Protein AF-A0A7S0JLM2-F1 (afdb_monomer_lite)

InterPro domains:
  IPR036259 MFS transporter superfamily [SSF103473] (14-109)
  IPR044772 Nitrate transporter [PTHR23515] (5-110)

Structure (mmCIF, N/CA/C/O backbone):
data_AF-A0A7S0JLM2-F1
#
_entry.id   AF-A0A7S0JLM2-F1
#
loop_
_atom_site.group_PDB
_atom_site.id
_atom_site.type_symbol
_atom_site.label_atom_id
_atom_site.label_alt_id
_atom_site.label_comp_id
_atom_site.label_asym_id
_a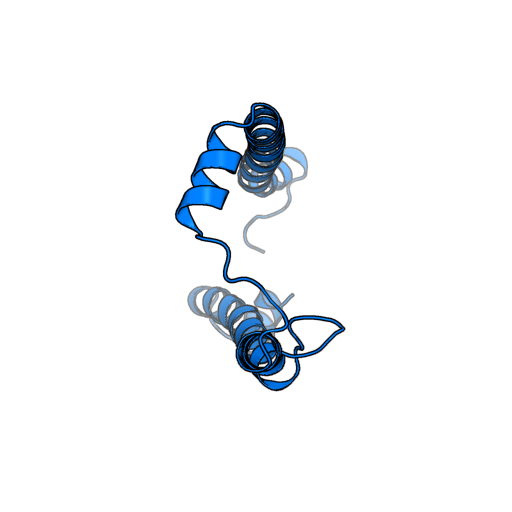tom_site.label_entity_id
_atom_site.label_seq_id
_atom_site.pdbx_PDB_ins_code
_atom_site.Cartn_x
_atom_site.Cartn_y
_atom_site.Cartn_z
_atom_site.occupancy
_atom_site.B_iso_or_equiv
_atom_site.auth_seq_id
_atom_site.auth_comp_id
_atom_site.auth_asym_id
_atom_site.auth_atom_id
_atom_site.pdbx_PDB_model_num
ATOM 1 N N . MET A 1 1 ? 7.051 -10.809 -18.757 1.00 65.50 1 MET A N 1
ATOM 2 C CA . MET A 1 1 ? 6.193 -11.964 -19.127 1.00 65.50 1 MET A CA 1
ATOM 3 C C . MET A 1 1 ? 4.922 -11.532 -19.855 1.00 65.50 1 MET A C 1
ATOM 5 O O . MET A 1 1 ? 4.767 -11.923 -20.998 1.00 65.50 1 MET A O 1
ATOM 9 N N . PHE A 1 2 ? 4.037 -10.716 -19.265 1.00 76.56 2 PHE A N 1
ATOM 10 C CA . PHE A 1 2 ? 2.817 -10.270 -19.967 1.00 76.56 2 PHE A CA 1
ATOM 11 C C . PHE A 1 2 ? 3.088 -9.340 -21.159 1.00 76.56 2 PHE A C 1
ATOM 13 O O . PHE A 1 2 ? 2.397 -9.442 -22.163 1.00 76.56 2 PHE A O 1
ATOM 20 N N . PHE A 1 3 ? 4.119 -8.494 -21.076 1.00 75.75 3 PHE A N 1
ATOM 21 C CA . PHE A 1 3 ? 4.527 -7.619 -22.181 1.00 75.75 3 PHE A CA 1
ATOM 22 C C . PHE A 1 3 ? 4.953 -8.425 -23.414 1.00 75.75 3 PHE A C 1
ATOM 24 O O . PHE A 1 3 ? 4.322 -8.295 -24.456 1.00 75.75 3 PHE A O 1
ATOM 31 N N . LEU A 1 4 ? 5.884 -9.369 -23.227 1.00 77.06 4 LEU A N 1
ATOM 32 C CA . LEU A 1 4 ? 6.342 -10.306 -24.262 1.00 77.06 4 LEU A CA 1
ATOM 33 C C . LEU A 1 4 ? 5.205 -11.132 -24.877 1.00 77.06 4 LEU A C 1
ATOM 35 O O . LEU A 1 4 ? 5.181 -11.386 -26.071 1.00 77.06 4 LEU A O 1
ATOM 39 N N . PHE A 1 5 ? 4.213 -11.532 -24.078 1.00 81.62 5 PHE A N 1
ATOM 40 C CA . PHE A 1 5 ? 3.045 -12.224 -24.621 1.00 81.62 5 PHE A CA 1
ATOM 41 C C . PHE A 1 5 ? 2.272 -11.346 -25.622 1.00 81.62 5 PHE A C 1
ATOM 43 O O . PHE A 1 5 ? 1.846 -11.828 -26.671 1.00 81.62 5 PHE A O 1
ATOM 50 N N . PHE A 1 6 ? 2.100 -10.054 -25.337 1.00 81.44 6 PHE A N 1
ATOM 51 C CA . PHE A 1 6 ? 1.374 -9.162 -26.240 1.00 81.44 6 PHE A CA 1
ATOM 52 C C . PHE A 1 6 ? 2.192 -8.725 -27.459 1.00 81.44 6 PHE A C 1
ATOM 54 O O . PHE A 1 6 ? 1.607 -8.585 -28.532 1.00 81.44 6 PHE A O 1
ATOM 61 N N . THR A 1 7 ? 3.506 -8.541 -27.328 1.00 80.94 7 THR A N 1
ATOM 62 C CA . THR A 1 7 ? 4.379 -8.201 -28.463 1.00 80.94 7 THR A CA 1
ATOM 63 C C . THR A 1 7 ? 4.625 -9.411 -29.363 1.00 80.94 7 THR A C 1
ATOM 65 O O . THR A 1 7 ? 4.404 -9.329 -30.567 1.00 80.94 7 THR A O 1
ATOM 68 N N . ASP A 1 8 ? 4.973 -10.566 -28.790 1.00 80.88 8 ASP A N 1
ATOM 69 C CA . ASP A 1 8 ? 5.501 -11.701 -29.560 1.00 80.88 8 ASP A CA 1
ATOM 70 C C . ASP A 1 8 ? 4.399 -12.657 -30.033 1.00 80.88 8 ASP A C 1
ATOM 72 O O . ASP A 1 8 ? 4.505 -13.254 -31.104 1.00 80.88 8 ASP A O 1
ATOM 76 N N . VAL A 1 9 ? 3.326 -12.816 -29.247 1.00 79.56 9 VAL A N 1
ATOM 77 C CA . VAL A 1 9 ? 2.226 -13.748 -29.564 1.00 79.56 9 VAL A CA 1
ATOM 78 C C . VAL A 1 9 ? 1.025 -13.012 -30.148 1.00 79.56 9 VAL A C 1
ATOM 80 O O . VAL A 1 9 ? 0.446 -13.465 -31.135 1.00 79.56 9 VAL A O 1
ATOM 83 N N . ALA A 1 10 ? 0.643 -11.873 -29.563 1.00 78.50 10 ALA A N 1
ATOM 84 C CA . ALA A 1 10 ? -0.504 -11.090 -30.031 1.00 78.50 10 ALA A CA 1
ATOM 85 C C . ALA A 1 10 ? -0.149 -10.034 -31.098 1.00 78.50 10 ALA A C 1
ATOM 87 O O . ALA A 1 10 ? -1.059 -9.381 -31.611 1.00 78.50 10 ALA A O 1
ATOM 88 N N . ASN A 1 11 ? 1.140 -9.878 -31.439 1.00 82.00 11 ASN A N 1
ATOM 89 C CA . ASN A 1 11 ? 1.660 -8.932 -32.435 1.00 82.00 11 ASN A CA 1
ATOM 90 C C . ASN A 1 11 ? 1.150 -7.489 -32.232 1.00 82.00 11 ASN A C 1
ATOM 92 O O . ASN A 1 11 ? 0.826 -6.771 -33.182 1.00 82.00 11 ASN A O 1
ATOM 96 N N . ALA A 1 12 ? 1.003 -7.082 -30.969 1.00 79.94 12 ALA A N 1
ATOM 97 C CA . ALA A 1 12 ? 0.638 -5.724 -30.600 1.00 79.94 12 ALA A CA 1
ATOM 98 C C . ALA A 1 12 ? 1.882 -4.829 -30.641 1.00 79.94 12 ALA A C 1
ATOM 100 O O . ALA A 1 12 ? 2.956 -5.239 -30.211 1.00 79.94 12 ALA A O 1
ATOM 101 N N . SER A 1 13 ? 1.736 -3.584 -31.102 1.00 85.19 13 SER A N 1
ATOM 102 C CA . SER A 1 13 ? 2.831 -2.612 -31.023 1.00 85.19 13 SER A CA 1
ATOM 103 C C . SER A 1 13 ? 3.221 -2.348 -29.568 1.00 85.19 13 SER A C 1
ATOM 105 O O . SER A 1 13 ? 2.349 -2.354 -28.696 1.00 85.19 13 SER A O 1
ATOM 107 N N . ASP A 1 14 ? 4.490 -2.029 -29.302 1.00 81.25 14 ASP A N 1
ATOM 108 C CA . ASP A 1 14 ? 4.995 -1.725 -27.950 1.00 81.25 14 ASP A CA 1
ATOM 109 C C . ASP A 1 14 ? 4.132 -0.677 -27.242 1.00 81.25 14 ASP A C 1
ATOM 111 O O . ASP A 1 14 ? 3.809 -0.792 -26.058 1.00 81.25 14 ASP A O 1
ATOM 115 N N . PHE A 1 15 ? 3.662 0.314 -28.008 1.00 82.12 15 PHE A N 1
ATOM 116 C CA . PHE A 1 15 ? 2.745 1.346 -27.538 1.00 82.12 15 PHE A CA 1
ATOM 117 C C . PHE A 1 15 ? 1.414 0.780 -27.015 1.00 82.12 15 PHE A C 1
ATOM 119 O O . PHE A 1 15 ? 0.862 1.297 -26.042 1.00 82.12 15 PHE A O 1
ATOM 126 N N . ALA A 1 16 ? 0.869 -0.261 -27.637 1.00 82.88 16 ALA A N 1
ATOM 127 C CA . ALA A 1 16 ? -0.338 -0.927 -27.163 1.00 82.88 16 ALA A CA 1
ATOM 128 C C . ALA A 1 16 ? -0.031 -1.953 -26.057 1.00 82.88 16 ALA A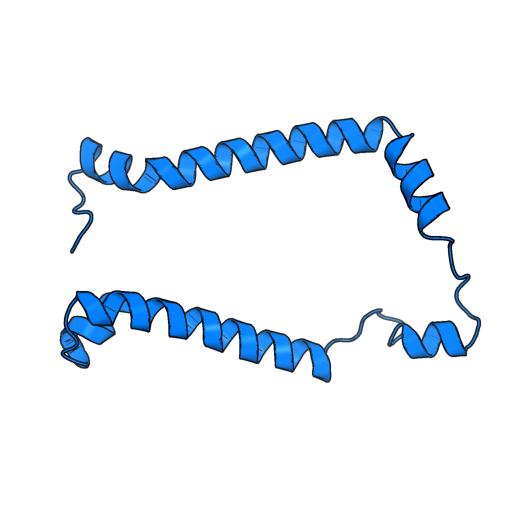 C 1
ATOM 130 O O . ALA A 1 16 ? -0.778 -2.036 -25.080 1.00 82.88 16 ALA A O 1
ATOM 131 N N . ALA A 1 17 ? 1.067 -2.703 -26.176 1.00 84.75 17 ALA A N 1
ATOM 132 C CA . ALA A 1 17 ? 1.400 -3.837 -25.316 1.00 84.75 17 ALA A CA 1
ATOM 133 C C . ALA A 1 17 ? 1.504 -3.463 -23.829 1.00 84.75 17 ALA A C 1
ATOM 135 O O . ALA A 1 17 ? 0.919 -4.145 -22.983 1.00 84.75 17 ALA A O 1
ATOM 136 N N . TRP A 1 18 ? 2.152 -2.343 -23.485 1.00 83.50 18 TRP A N 1
ATOM 137 C CA . TRP A 1 18 ? 2.272 -1.932 -22.078 1.00 83.50 18 TRP A CA 1
ATOM 138 C C . TRP A 1 18 ? 0.918 -1.578 -21.449 1.00 83.50 18 TRP A C 1
ATOM 140 O O . TRP A 1 18 ? 0.690 -1.849 -20.272 1.00 83.50 18 TRP A O 1
ATOM 150 N N . ARG A 1 19 ? -0.022 -1.028 -22.230 1.00 87.69 19 ARG A N 1
ATOM 151 C CA . ARG A 1 19 ? -1.378 -0.700 -21.755 1.00 87.69 19 ARG A CA 1
ATOM 152 C C . ARG A 1 19 ? -2.176 -1.968 -21.485 1.00 87.69 19 ARG A C 1
ATOM 154 O O . ARG A 1 19 ? -2.804 -2.080 -20.435 1.00 87.69 19 ARG A O 1
ATOM 161 N N . TRP A 1 20 ? -2.095 -2.942 -22.392 1.00 84.81 20 TRP A N 1
ATOM 162 C CA . TRP A 1 20 ? -2.705 -4.264 -22.218 1.00 84.81 20 TRP A CA 1
ATOM 163 C C . TRP A 1 20 ? -2.164 -5.002 -20.990 1.00 84.81 20 TRP A C 1
ATOM 165 O O . TRP A 1 20 ? -2.935 -5.649 -20.280 1.00 84.81 20 TRP A O 1
ATOM 175 N N . CYS A 1 21 ? -0.884 -4.812 -20.657 1.00 87.25 21 CYS A N 1
ATOM 176 C CA . CYS A 1 21 ? -0.295 -5.366 -19.437 1.00 87.25 21 CYS A CA 1
ATOM 177 C C . CYS A 1 21 ? -0.949 -4.853 -18.152 1.00 87.25 21 CYS A C 1
ATOM 179 O O . CYS A 1 21 ? -1.017 -5.613 -17.193 1.00 87.25 21 CYS A O 1
ATOM 181 N N . PHE A 1 22 ? -1.450 -3.612 -18.115 1.00 86.94 22 PHE A N 1
ATOM 182 C CA . PHE A 1 22 ? -2.135 -3.068 -16.935 1.00 86.94 22 PHE A CA 1
ATOM 183 C C . PHE A 1 22 ? -3.574 -3.582 -16.782 1.00 86.94 22 PHE A C 1
ATOM 185 O O . PHE A 1 22 ? -4.079 -3.676 -15.660 1.00 86.94 22 PHE A O 1
ATOM 192 N N . PHE A 1 23 ? -4.232 -3.980 -17.876 1.00 89.06 23 PHE A N 1
ATOM 193 C CA . PHE A 1 23 ? -5.598 -4.511 -17.818 1.00 89.06 23 PHE A CA 1
ATOM 194 C C . PHE A 1 23 ? -5.675 -5.890 -17.155 1.00 89.06 23 PHE A C 1
ATOM 196 O O . PHE A 1 23 ? -6.652 -6.169 -16.462 1.00 89.06 23 PHE A O 1
ATOM 203 N N . ILE A 1 24 ? -4.655 -6.738 -17.305 1.00 87.88 24 ILE A N 1
ATOM 204 C CA . ILE A 1 24 ? -4.622 -8.073 -16.682 1.00 87.88 24 ILE A CA 1
ATOM 205 C C . ILE A 1 24 ? -4.691 -7.993 -15.141 1.00 87.88 24 ILE A C 1
ATOM 207 O O . ILE A 1 24 ? -5.646 -8.520 -14.568 1.00 87.88 24 ILE A O 1
ATOM 211 N N . PRO A 1 25 ? -3.756 -7.325 -14.433 1.00 91.75 25 PRO A N 1
ATOM 212 C CA . PRO A 1 25 ? -3.826 -7.217 -12.980 1.00 91.75 25 PRO A CA 1
ATOM 213 C C . PRO A 1 25 ? -5.028 -6.383 -12.525 1.00 91.75 25 PRO A C 1
ATOM 215 O O . PRO A 1 25 ? -5.604 -6.690 -11.483 1.00 91.75 25 PRO A O 1
ATOM 218 N N . GLY A 1 26 ? -5.444 -5.373 -13.300 1.00 91.88 26 GLY A N 1
ATOM 219 C CA . GLY A 1 26 ? -6.621 -4.560 -12.983 1.00 91.88 26 GLY A CA 1
ATOM 220 C C . GLY A 1 26 ? -7.918 -5.372 -12.988 1.00 91.88 26 GLY A C 1
ATOM 221 O O . GLY A 1 26 ? -8.684 -5.329 -12.027 1.00 91.88 26 GLY A O 1
ATOM 222 N N . THR A 1 27 ? -8.146 -6.169 -14.032 1.00 92.81 27 THR A N 1
ATOM 223 C CA . THR A 1 27 ? -9.321 -7.053 -14.118 1.00 92.81 27 THR A CA 1
ATOM 224 C C . THR A 1 27 ? -9.274 -8.159 -13.069 1.00 92.81 27 THR A C 1
ATOM 226 O O . THR A 1 27 ? -10.289 -8.412 -12.423 1.00 92.81 27 THR A O 1
ATOM 229 N N . ALA A 1 28 ? -8.103 -8.752 -12.814 1.00 93.81 28 ALA A N 1
ATOM 230 C CA . ALA A 1 28 ? -7.927 -9.718 -11.731 1.00 93.81 28 ALA A CA 1
ATOM 231 C C . ALA A 1 28 ? -8.285 -9.117 -10.359 1.00 93.81 28 ALA A C 1
ATOM 233 O O . ALA A 1 28 ? -9.011 -9.747 -9.589 1.00 93.81 28 ALA A O 1
ATOM 234 N N . HIS A 1 29 ? -7.859 -7.880 -10.075 1.00 95.06 29 HIS A N 1
ATOM 235 C CA . HIS A 1 29 ? -8.223 -7.169 -8.845 1.00 95.06 29 HIS A CA 1
ATOM 236 C C . HIS A 1 29 ? -9.731 -6.955 -8.717 1.00 95.06 29 HIS A C 1
ATOM 238 O O . HIS A 1 29 ? -10.285 -7.160 -7.640 1.00 95.06 29 HIS A O 1
ATOM 244 N N . ILE A 1 30 ? -10.405 -6.573 -9.806 1.00 95.62 30 ILE A N 1
ATOM 245 C CA . ILE A 1 30 ? -11.862 -6.390 -9.811 1.00 95.62 30 ILE A CA 1
ATOM 246 C C . ILE A 1 30 ? -12.564 -7.719 -9.529 1.00 95.62 30 ILE A C 1
ATOM 248 O O . ILE A 1 30 ? -13.458 -7.762 -8.689 1.00 95.62 30 ILE A O 1
ATOM 252 N N . LEU A 1 31 ? -12.149 -8.809 -10.178 1.00 95.25 31 LEU A N 1
ATOM 253 C CA . LEU A 1 31 ? -12.745 -10.131 -9.968 1.00 95.25 31 LEU A CA 1
ATOM 254 C C . LEU A 1 31 ? -12.588 -10.603 -8.521 1.00 95.25 31 LEU A C 1
ATOM 256 O O . LEU A 1 31 ? -13.560 -11.053 -7.915 1.00 95.25 31 LEU A O 1
ATOM 260 N N . VAL A 1 32 ? -11.391 -10.452 -7.947 1.00 95.12 32 VAL A N 1
ATOM 261 C CA . VAL A 1 32 ? -11.147 -10.772 -6.535 1.00 95.12 32 VAL A CA 1
ATOM 262 C C . VAL A 1 32 ? -11.975 -9.866 -5.626 1.00 95.12 32 VAL A C 1
ATOM 264 O O . VAL A 1 32 ? -12.615 -10.366 -4.706 1.00 95.12 32 VAL A O 1
ATOM 267 N N . GLY A 1 33 ? -12.030 -8.560 -5.899 1.00 93.19 33 GLY A N 1
ATOM 268 C CA . GLY A 1 33 ? -12.833 -7.607 -5.131 1.00 93.19 33 GLY A CA 1
ATOM 269 C C . GLY A 1 33 ? -14.321 -7.961 -5.131 1.00 93.19 33 GLY A C 1
ATOM 270 O O . GLY A 1 33 ? -14.950 -7.990 -4.076 1.00 93.19 33 GLY A O 1
ATOM 271 N N . VAL A 1 34 ? -14.872 -8.321 -6.291 1.00 94.19 34 VAL A N 1
ATOM 272 C CA . VAL A 1 34 ? -16.250 -8.816 -6.417 1.00 94.19 34 VAL A CA 1
ATOM 273 C C . VAL A 1 34 ? -16.433 -10.126 -5.645 1.00 94.19 34 VAL A C 1
ATOM 275 O O . VAL A 1 34 ? -17.423 -10.282 -4.934 1.00 94.19 34 VAL A O 1
ATOM 278 N N . GLY A 1 35 ? -15.468 -11.045 -5.716 1.00 92.62 35 GLY A N 1
ATOM 279 C CA . GLY A 1 35 ? -15.484 -12.281 -4.932 1.00 92.62 35 GLY A CA 1
ATOM 280 C C . GLY A 1 35 ? -15.525 -12.021 -3.425 1.00 92.62 35 GLY A C 1
ATOM 281 O O . GLY A 1 35 ? -16.346 -12.604 -2.721 1.00 92.62 35 GLY A O 1
ATOM 282 N N . VAL A 1 36 ? -14.705 -11.095 -2.929 1.00 89.94 36 VAL A N 1
ATOM 283 C CA . VAL A 1 36 ? -14.698 -10.691 -1.516 1.00 89.94 36 VAL A CA 1
ATOM 284 C C . VAL A 1 36 ? -16.060 -10.131 -1.103 1.00 89.94 36 VAL A C 1
ATOM 286 O O . VAL A 1 36 ? -16.565 -10.513 -0.056 1.00 89.94 36 VAL A O 1
ATOM 289 N N . LEU A 1 37 ? -16.713 -9.310 -1.930 1.00 86.38 37 LEU A N 1
ATOM 290 C CA . LEU A 1 37 ? -18.033 -8.756 -1.594 1.00 86.38 37 LEU A CA 1
ATOM 291 C C . LEU A 1 37 ? -19.121 -9.823 -1.402 1.00 86.38 37 LEU A C 1
ATOM 293 O O . LEU A 1 37 ? -20.026 -9.625 -0.593 1.00 86.38 37 LEU A O 1
ATOM 297 N N . PHE A 1 38 ? -19.053 -10.938 -2.134 1.00 85.00 38 PHE A N 1
ATOM 298 C CA . PHE A 1 38 ? -20.057 -12.001 -2.039 1.00 85.00 38 PHE A CA 1
ATOM 299 C C . PHE A 1 38 ? -19.693 -13.108 -1.047 1.00 85.00 38 PHE A C 1
ATOM 301 O O . PHE A 1 38 ? -20.592 -13.684 -0.432 1.00 85.00 38 PHE A O 1
ATOM 308 N N . PHE A 1 39 ? -18.404 -13.420 -0.892 1.00 83.94 39 PHE A N 1
ATOM 309 C CA . PHE A 1 39 ? -17.947 -14.585 -0.129 1.00 83.94 39 PHE A CA 1
ATOM 310 C C . PHE A 1 39 ? -17.256 -14.244 1.193 1.00 83.94 39 PHE A C 1
ATOM 312 O O . PHE A 1 39 ? -17.165 -15.119 2.056 1.00 83.94 39 PHE A O 1
ATOM 319 N N . ALA A 1 40 ? -16.763 -13.016 1.383 1.00 82.38 40 ALA A N 1
ATOM 320 C CA . ALA A 1 40 ? -16.058 -1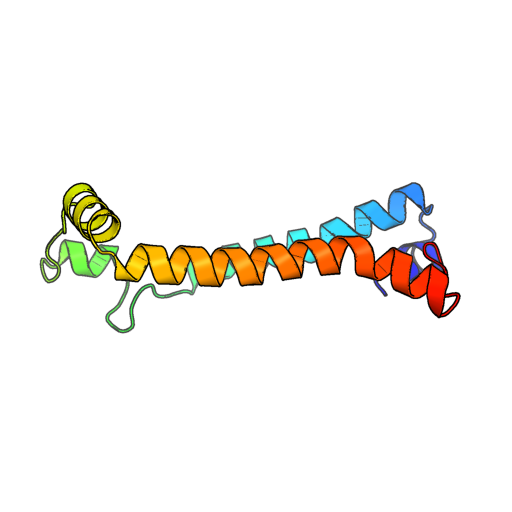2.671 2.611 1.00 82.38 40 ALA A CA 1
ATOM 321 C C . ALA A 1 40 ? -17.023 -12.466 3.784 1.00 82.38 40 ALA A C 1
ATOM 323 O O . ALA A 1 40 ? -18.121 -11.923 3.651 1.00 82.38 40 ALA A O 1
ATOM 324 N N . GLN A 1 41 ? -16.584 -12.909 4.958 1.00 74.81 41 GLN A N 1
ATOM 325 C CA . GLN A 1 41 ? -17.244 -12.659 6.233 1.00 74.81 41 GLN A CA 1
ATOM 326 C C . GLN A 1 41 ? -16.418 -11.637 7.013 1.00 74.81 41 GLN A C 1
ATOM 328 O O . GLN A 1 41 ? -15.205 -11.794 7.130 1.00 74.81 41 GLN A O 1
ATOM 333 N N . ASP A 1 42 ? -17.067 -10.601 7.549 1.00 75.00 42 ASP A N 1
ATOM 334 C CA . ASP A 1 42 ? -16.348 -9.505 8.211 1.00 75.00 42 ASP A CA 1
ATOM 335 C C . ASP A 1 42 ? -15.735 -9.909 9.565 1.00 75.00 42 ASP A C 1
ATOM 337 O O . ASP A 1 42 ? -14.700 -9.376 9.963 1.00 75.00 42 ASP A O 1
ATOM 341 N N . LEU A 1 43 ? -16.397 -10.814 10.298 1.00 72.25 43 LEU A N 1
ATOM 342 C CA . LEU A 1 43 ? -15.945 -11.359 11.579 1.00 72.25 43 LEU A CA 1
ATOM 343 C C . LEU A 1 43 ? -16.152 -12.878 11.628 1.00 72.25 43 LEU A C 1
ATOM 345 O O . LEU A 1 43 ? -17.084 -13.382 10.995 1.00 72.25 43 LEU A O 1
ATOM 349 N N . PRO A 1 44 ? -15.369 -13.594 12.462 1.00 66.31 44 PRO A N 1
ATOM 350 C CA . PRO A 1 44 ? -15.621 -15.004 12.772 1.00 66.31 44 PRO A CA 1
ATOM 351 C C . PRO A 1 44 ? -17.028 -15.251 13.350 1.00 66.31 44 PRO A C 1
ATOM 353 O O . PRO A 1 44 ? -17.597 -16.313 13.124 1.00 66.31 44 PRO A O 1
ATOM 356 N N . ASP A 1 45 ? -17.622 -14.252 14.014 1.00 64.94 45 ASP A N 1
ATOM 357 C CA . ASP A 1 45 ? -18.981 -14.314 14.579 1.00 64.94 45 ASP A CA 1
ATOM 358 C C . ASP A 1 45 ? -20.096 -13.935 13.572 1.00 64.94 45 ASP A C 1
ATOM 360 O O . ASP A 1 45 ? -21.284 -13.920 13.907 1.00 64.94 45 ASP A O 1
ATOM 364 N N . GLY A 1 46 ? -19.738 -13.629 12.319 1.00 68.00 46 GLY A N 1
ATOM 365 C CA . GLY A 1 46 ? -20.656 -13.289 11.228 1.00 68.00 46 GLY A CA 1
ATOM 366 C C . GLY A 1 46 ? -20.570 -11.835 10.741 1.00 68.00 46 GLY A C 1
ATOM 367 O O . GLY A 1 46 ? -19.759 -11.034 11.188 1.00 68.00 46 GLY A O 1
ATOM 368 N N . THR A 1 47 ? -21.417 -11.479 9.770 1.00 73.25 47 THR A N 1
ATOM 369 C CA . THR A 1 47 ? -21.432 -10.150 9.124 1.00 73.25 47 THR A CA 1
ATOM 370 C C . THR A 1 47 ? -21.734 -9.024 10.122 1.00 73.25 47 THR A C 1
ATOM 372 O O . THR A 1 47 ? -22.712 -9.118 10.874 1.00 73.25 47 THR A O 1
ATOM 375 N N . TYR A 1 48 ? -20.990 -7.912 10.051 1.00 68.69 48 TYR A N 1
ATOM 376 C CA . TYR A 1 48 ? -21.141 -6.740 10.935 1.00 68.69 48 TYR A CA 1
ATOM 377 C C . TYR A 1 48 ? -22.596 -6.268 11.047 1.00 68.69 48 TYR A C 1
ATOM 379 O O . TYR A 1 48 ? -23.106 -6.013 12.138 1.00 68.69 48 TYR A O 1
ATOM 387 N N . LEU A 1 49 ? -23.292 -6.207 9.906 1.00 67.88 49 LEU A N 1
ATOM 388 C CA . LEU A 1 49 ? -24.680 -5.749 9.817 1.00 67.88 49 LEU A CA 1
ATOM 389 C C . LEU A 1 49 ? -25.643 -6.611 10.650 1.00 67.88 49 LEU A C 1
ATOM 391 O O . LEU A 1 49 ? -26.623 -6.104 11.194 1.00 67.88 49 LEU A O 1
ATOM 395 N N . LYS A 1 50 ? -25.373 -7.917 10.760 1.00 70.06 50 LYS A N 1
ATOM 396 C CA . LYS A 1 50 ? -26.196 -8.850 11.540 1.00 70.06 50 LYS A CA 1
ATOM 397 C C . LYS A 1 50 ? -25.930 -8.696 13.039 1.00 70.06 50 LYS A C 1
ATOM 399 O O . LYS A 1 50 ? -26.881 -8.733 13.811 1.00 70.06 50 LYS A O 1
ATOM 404 N N . LEU A 1 51 ? -24.677 -8.466 13.433 1.00 67.06 51 LEU A N 1
ATOM 405 C CA . LEU A 1 51 ? -24.269 -8.276 14.832 1.00 67.06 51 LEU A CA 1
ATOM 406 C C . LEU A 1 51 ? -24.775 -6.944 15.410 1.00 67.06 51 LEU A C 1
ATOM 408 O O . LEU A 1 51 ? -25.292 -6.911 16.524 1.00 67.06 51 LEU A O 1
ATOM 412 N N . VAL A 1 52 ? -24.733 -5.862 14.623 1.00 68.06 52 VAL A N 1
ATOM 413 C CA . VAL A 1 52 ? -25.307 -4.560 15.018 1.00 68.06 52 VAL A CA 1
ATOM 414 C C . VAL A 1 52 ? -26.829 -4.652 15.174 1.00 68.06 52 VAL A C 1
ATOM 416 O O . VAL A 1 52 ? -27.379 -4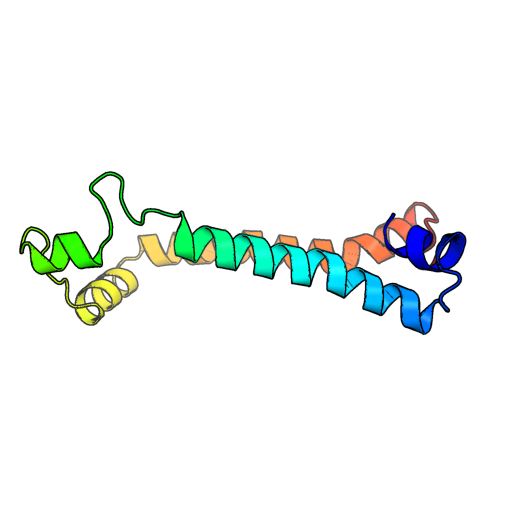.134 16.141 1.00 68.06 52 VAL A O 1
ATOM 419 N N . ARG A 1 53 ? -27.525 -5.371 14.277 1.00 65.88 53 ARG A N 1
ATOM 420 C CA . ARG A 1 53 ? -28.983 -5.591 14.381 1.00 65.88 53 ARG A CA 1
ATOM 421 C C . ARG A 1 53 ? -29.394 -6.442 15.585 1.00 65.88 53 ARG A C 1
ATOM 423 O O . ARG A 1 53 ? -30.506 -6.273 16.071 1.00 65.88 53 ARG A O 1
ATOM 430 N N . LYS A 1 54 ? -28.527 -7.343 16.054 1.00 73.00 54 LYS A N 1
ATOM 431 C CA . LYS A 1 54 ? -28.756 -8.152 17.263 1.00 73.00 54 LYS A CA 1
ATOM 432 C C . LYS A 1 54 ? -28.531 -7.378 18.567 1.00 73.00 54 LYS A C 1
ATOM 434 O O . LYS A 1 54 ? -28.885 -7.884 19.623 1.00 73.00 54 LYS A O 1
ATOM 439 N N . GLY A 1 55 ? -27.958 -6.173 18.510 1.00 65.44 55 GLY A N 1
ATOM 440 C CA . GLY A 1 55 ? -27.647 -5.375 19.700 1.00 65.44 55 GLY A CA 1
ATOM 441 C C . GLY A 1 55 ? -26.449 -5.890 20.508 1.00 65.44 55 GLY A C 1
ATOM 442 O O . GLY A 1 55 ? -26.189 -5.386 21.594 1.00 65.44 55 GLY A O 1
ATOM 443 N N . GLU A 1 56 ? -25.696 -6.862 19.983 1.00 63.12 56 GLU A N 1
ATOM 444 C CA . GLU A 1 56 ? -24.532 -7.472 20.651 1.00 63.12 56 GLU A CA 1
ATOM 445 C C . GLU A 1 56 ? -23.267 -6.597 20.566 1.00 63.12 56 GLU A C 1
ATOM 447 O O . GLU A 1 56 ? -22.249 -6.908 21.182 1.00 63.12 56 GLU A O 1
ATOM 452 N N . ARG A 1 57 ? -23.311 -5.485 19.818 1.00 61.00 57 ARG A N 1
ATOM 453 C CA . ARG A 1 57 ? -22.175 -4.573 19.645 1.00 61.00 57 ARG A CA 1
ATOM 454 C C . ARG A 1 57 ? -22.574 -3.129 19.928 1.00 61.00 57 ARG A C 1
ATOM 456 O O . ARG A 1 57 ? -23.472 -2.590 19.284 1.00 61.00 57 ARG A O 1
ATOM 463 N N . VAL A 1 58 ? -21.866 -2.500 20.863 1.00 60.75 58 VAL A N 1
ATOM 464 C CA . VAL A 1 58 ? -21.975 -1.064 21.145 1.00 60.75 58 VAL A CA 1
ATOM 465 C C . VAL A 1 58 ? -21.427 -0.295 19.942 1.00 60.75 58 VAL A C 1
ATOM 467 O O . VAL A 1 58 ? -20.340 -0.586 19.444 1.00 60.75 58 VAL A O 1
ATOM 470 N N . THR A 1 59 ? -22.194 0.669 19.437 1.00 62.25 59 THR A N 1
ATOM 471 C CA . THR A 1 59 ? -21.726 1.592 18.402 1.00 62.25 59 THR A CA 1
ATOM 472 C C . THR A 1 59 ? -20.765 2.584 19.044 1.00 62.25 59 THR A C 1
ATOM 474 O O . THR A 1 59 ? -21.196 3.580 19.629 1.00 62.25 59 THR A O 1
ATOM 477 N N . ASP A 1 60 ? -19.467 2.306 18.974 1.00 66.31 60 ASP A N 1
ATOM 478 C CA . ASP A 1 60 ? -18.465 3.271 19.412 1.00 66.31 60 ASP A CA 1
ATOM 479 C C . ASP A 1 60 ? -18.544 4.528 18.545 1.00 66.31 60 ASP A C 1
ATOM 481 O O . ASP A 1 60 ? -18.626 4.466 17.314 1.00 66.31 60 ASP A O 1
ATOM 485 N N . ASN A 1 61 ? -18.520 5.695 19.188 1.00 79.75 61 ASN A N 1
ATOM 486 C CA . ASN A 1 61 ? -18.484 6.953 18.461 1.00 79.75 61 ASN A CA 1
ATOM 487 C C . ASN A 1 61 ? -17.114 7.085 17.778 1.00 79.75 61 ASN A C 1
ATOM 489 O O . ASN A 1 61 ? -16.089 7.245 18.450 1.00 79.75 61 ASN A O 1
ATOM 493 N N . ALA A 1 62 ? -17.102 7.028 16.444 1.00 77.62 62 ALA A N 1
ATOM 494 C CA . ALA A 1 62 ? -15.890 7.093 15.628 1.00 77.62 62 ALA A CA 1
ATOM 495 C C . ALA A 1 62 ? -15.020 8.317 15.965 1.00 77.62 62 ALA A C 1
ATOM 497 O O . ALA A 1 62 ? -13.792 8.225 15.97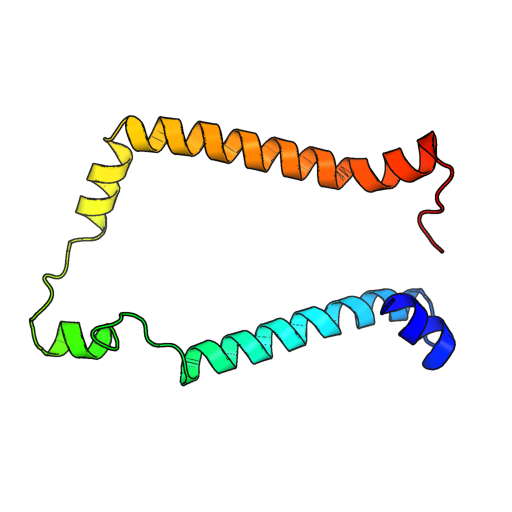4 1.00 77.62 62 ALA A O 1
ATOM 498 N N . THR A 1 63 ? -15.641 9.445 16.325 1.00 81.25 63 THR A N 1
ATOM 499 C CA . THR A 1 63 ? -14.931 10.665 16.724 1.00 81.25 63 THR A CA 1
ATOM 500 C C . THR A 1 63 ? -14.185 10.488 18.047 1.00 81.25 63 THR A C 1
ATOM 502 O O . THR A 1 63 ? -13.049 10.941 18.175 1.00 81.25 63 THR A O 1
ATOM 505 N N . THR A 1 64 ? -14.770 9.787 19.020 1.00 83.50 64 THR A N 1
ATOM 506 C CA . THR A 1 64 ? -14.123 9.523 20.315 1.00 83.50 64 THR A CA 1
ATOM 507 C C . THR A 1 64 ? -12.938 8.574 20.157 1.00 83.50 64 THR A C 1
ATOM 509 O O . THR A 1 64 ? -11.873 8.824 20.724 1.00 83.50 64 THR A O 1
ATOM 512 N N . VAL A 1 65 ? -13.084 7.525 19.341 1.00 84.69 65 VAL A N 1
ATOM 513 C CA . VAL A 1 65 ? -11.989 6.589 19.031 1.00 84.69 65 VAL A CA 1
ATOM 514 C C . VAL A 1 65 ? -10.850 7.310 18.307 1.00 84.69 65 VAL A C 1
ATOM 516 O O . VAL A 1 65 ? -9.689 7.150 18.680 1.00 84.69 65 VAL A O 1
ATOM 519 N N . PHE A 1 66 ? -11.173 8.166 17.333 1.00 85.88 66 PHE A N 1
ATOM 520 C CA . PHE A 1 66 ? -10.181 8.955 16.604 1.00 85.88 66 PHE A CA 1
ATOM 521 C C . PHE A 1 66 ? -9.407 9.911 17.522 1.00 85.88 66 PHE A C 1
ATOM 523 O O . PHE A 1 66 ? -8.176 9.917 17.516 1.00 85.88 66 PHE A O 1
ATOM 530 N N . VAL A 1 67 ? -10.107 10.673 18.369 1.00 88.94 67 VAL A N 1
ATOM 531 C CA . VAL A 1 67 ? -9.474 11.599 19.322 1.00 88.94 67 VAL A CA 1
ATOM 532 C C . VAL A 1 67 ? -8.593 10.850 20.324 1.00 88.94 67 VAL A C 1
ATOM 534 O O . VAL A 1 67 ? -7.494 11.313 20.633 1.00 88.94 67 VAL A O 1
ATOM 537 N N . ASN A 1 68 ? -9.029 9.682 20.805 1.00 85.88 68 ASN A N 1
ATOM 538 C CA . ASN A 1 68 ? -8.212 8.839 21.680 1.00 85.88 68 ASN A CA 1
ATOM 539 C C . ASN A 1 68 ? -6.968 8.292 20.966 1.00 85.88 68 ASN A C 1
ATOM 541 O O . ASN A 1 68 ? -5.900 8.235 21.575 1.00 85.88 68 ASN A O 1
ATOM 545 N N . GLY A 1 69 ? -7.079 7.945 19.682 1.00 87.81 69 GLY A N 1
ATOM 546 C CA . GLY A 1 69 ? -5.946 7.534 18.853 1.00 87.81 69 GLY A CA 1
ATOM 547 C C . GLY A 1 69 ? -4.914 8.649 18.685 1.00 87.81 69 GLY A C 1
ATOM 548 O O . GLY A 1 69 ? -3.734 8.438 18.953 1.00 87.81 69 GLY A O 1
ATOM 549 N N . VAL A 1 70 ? -5.361 9.858 18.327 1.00 90.62 70 VAL A N 1
ATOM 550 C CA . VAL A 1 70 ? -4.498 11.040 18.128 1.00 90.62 70 VAL A CA 1
ATOM 551 C C . VAL A 1 70 ? -3.797 11.478 19.414 1.00 90.62 70 VAL A C 1
ATOM 553 O O . VAL A 1 70 ? -2.638 11.890 19.376 1.00 90.62 70 VAL A O 1
ATOM 556 N N . LYS A 1 71 ? -4.463 11.361 20.567 1.00 90.75 71 LYS A N 1
ATOM 557 C CA . LYS A 1 71 ? -3.873 11.693 21.875 1.00 90.75 71 LYS A CA 1
ATOM 558 C C . LYS A 1 71 ? -2.826 10.679 22.350 1.00 90.75 71 LYS A C 1
ATOM 560 O O . LYS A 1 71 ? -2.091 10.970 23.291 1.00 90.75 71 LYS A O 1
ATOM 565 N N . ASN A 1 72 ? -2.745 9.495 21.742 1.00 93.12 72 ASN A N 1
ATOM 566 C CA . ASN A 1 72 ? -1.840 8.444 22.185 1.00 93.12 72 ASN A CA 1
ATOM 567 C C . ASN A 1 72 ? -0.459 8.568 21.522 1.00 93.12 72 ASN A C 1
ATOM 569 O O . ASN A 1 72 ? -0.312 8.386 20.315 1.00 93.12 72 ASN A O 1
ATOM 573 N N . TYR A 1 73 ? 0.586 8.797 22.322 1.00 93.31 73 TYR A N 1
ATOM 574 C CA . TYR A 1 73 ? 1.961 8.916 21.821 1.00 93.31 73 TYR A CA 1
ATOM 575 C C . TYR A 1 73 ? 2.462 7.647 21.101 1.00 93.31 73 TYR A C 1
ATOM 577 O O . TYR A 1 73 ? 3.279 7.739 20.186 1.00 93.31 73 TYR A O 1
ATOM 585 N N . ARG A 1 74 ? 1.956 6.458 21.470 1.00 93.12 74 ARG A N 1
ATOM 586 C CA . ARG A 1 74 ? 2.347 5.177 20.850 1.00 93.12 74 ARG A CA 1
ATOM 587 C C . ARG A 1 74 ? 1.932 5.100 19.384 1.00 93.12 74 ARG A C 1
ATOM 589 O O . ARG A 1 74 ? 2.657 4.522 18.580 1.00 93.12 74 ARG A O 1
ATOM 596 N N . MET A 1 75 ? 0.793 5.705 19.043 1.00 94.19 75 MET A N 1
ATOM 597 C CA . MET A 1 75 ? 0.304 5.775 17.667 1.00 94.19 75 MET A CA 1
ATOM 598 C C . MET A 1 75 ? 1.263 6.592 16.797 1.00 94.19 75 MET A C 1
ATOM 600 O O . MET A 1 75 ? 1.614 6.160 15.702 1.00 94.19 75 MET A O 1
ATOM 604 N N . TRP A 1 76 ? 1.761 7.719 17.309 1.00 94.75 76 TRP A N 1
ATOM 605 C CA . TRP A 1 76 ? 2.701 8.570 16.579 1.00 94.75 76 TRP A CA 1
ATOM 606 C C . TRP A 1 76 ? 4.061 7.913 16.368 1.00 94.75 76 TRP A C 1
ATOM 608 O O . TRP A 1 76 ? 4.600 7.997 15.269 1.00 94.75 76 TRP A O 1
ATOM 618 N N . ILE A 1 77 ? 4.585 7.205 17.374 1.00 94.94 77 ILE A N 1
ATOM 619 C CA . ILE A 1 77 ? 5.828 6.435 17.214 1.00 94.94 77 ILE A CA 1
ATOM 620 C C . ILE A 1 77 ? 5.656 5.383 16.111 1.00 94.94 77 ILE A C 1
ATOM 622 O O . ILE A 1 77 ? 6.475 5.325 15.199 1.00 94.94 77 ILE A O 1
ATOM 626 N N . LEU A 1 78 ? 4.563 4.610 16.139 1.00 94.06 78 LEU A N 1
ATOM 627 C CA . LEU A 1 78 ? 4.277 3.612 15.103 1.00 94.06 78 LEU A CA 1
ATOM 628 C C . LEU A 1 78 ? 4.124 4.253 13.717 1.00 94.06 78 LEU A C 1
ATOM 630 O O . LEU A 1 78 ? 4.664 3.740 12.742 1.00 94.06 78 LEU A O 1
ATOM 634 N N . THR A 1 79 ? 3.429 5.389 13.639 1.00 94.31 79 THR A N 1
ATOM 635 C CA . THR A 1 79 ? 3.214 6.130 12.390 1.00 94.31 79 THR A CA 1
ATOM 636 C C . THR A 1 79 ? 4.532 6.605 11.791 1.00 94.31 79 THR A C 1
ATOM 638 O O . THR A 1 79 ? 4.747 6.443 10.594 1.00 94.31 79 THR A O 1
ATOM 641 N N . LEU A 1 80 ? 5.437 7.147 12.610 1.00 95.88 80 LEU A N 1
ATOM 642 C CA . LEU A 1 80 ? 6.750 7.597 12.148 1.00 95.88 80 LEU A CA 1
ATOM 643 C C . LEU A 1 80 ? 7.622 6.427 11.690 1.00 95.88 80 LEU A C 1
ATOM 645 O O . LEU A 1 80 ? 8.224 6.506 10.623 1.00 95.88 80 LEU A O 1
ATOM 649 N N . THR A 1 81 ? 7.673 5.334 12.457 1.00 96.12 81 THR A N 1
ATOM 650 C CA . THR A 1 81 ? 8.457 4.150 12.077 1.00 96.12 81 THR A CA 1
ATOM 651 C C . THR A 1 81 ? 7.930 3.528 10.788 1.00 96.12 81 THR A C 1
ATOM 653 O O . THR A 1 81 ? 8.705 3.280 9.868 1.00 96.12 81 THR A O 1
ATOM 656 N N . TYR A 1 82 ? 6.616 3.328 10.685 1.00 95.31 82 TYR A N 1
ATOM 657 C CA . TYR A 1 82 ? 6.001 2.762 9.488 1.00 95.31 82 TYR A CA 1
ATOM 658 C C . TYR A 1 82 ? 6.148 3.694 8.280 1.00 95.31 82 TYR A C 1
ATOM 660 O O . TYR A 1 82 ? 6.499 3.246 7.191 1.00 95.31 82 TYR A O 1
ATOM 668 N N . GLY A 1 83 ? 5.955 5.001 8.482 1.00 95.50 83 GLY A N 1
ATOM 669 C CA . GLY A 1 83 ? 6.154 6.015 7.450 1.00 95.50 83 GLY A CA 1
ATOM 670 C C . GLY A 1 83 ? 7.595 6.067 6.943 1.00 95.50 83 GLY A C 1
ATOM 671 O O . GLY A 1 83 ? 7.808 6.212 5.743 1.00 95.50 83 GLY A O 1
ATOM 672 N N . TYR A 1 84 ? 8.584 5.885 7.822 1.00 96.19 84 TYR A N 1
ATOM 673 C CA . TYR A 1 84 ? 9.989 5.788 7.426 1.00 96.19 84 TYR A CA 1
ATOM 674 C C . TYR A 1 84 ? 10.261 4.538 6.583 1.00 96.19 84 TYR A C 1
ATOM 676 O O . TYR A 1 84 ? 10.828 4.657 5.498 1.00 96.19 84 TYR A O 1
ATOM 684 N N . CYS A 1 85 ? 9.824 3.359 7.042 1.00 95.19 85 CYS A N 1
ATOM 685 C CA . CYS A 1 85 ? 9.998 2.107 6.301 1.00 95.19 85 CYS A CA 1
ATOM 686 C C . CYS A 1 85 ? 9.366 2.190 4.905 1.00 95.19 85 CYS A C 1
ATOM 688 O O . CYS A 1 85 ? 10.038 1.922 3.912 1.00 95.19 85 CYS A O 1
ATOM 690 N N . PHE A 1 86 ? 8.113 2.644 4.831 1.00 94.12 86 PHE A N 1
ATOM 691 C CA . PHE A 1 86 ? 7.406 2.826 3.565 1.00 94.12 86 PHE A CA 1
ATOM 692 C C . PHE A 1 86 ? 8.072 3.883 2.668 1.00 94.12 86 PHE A C 1
ATOM 694 O O . PHE A 1 86 ? 8.168 3.707 1.456 1.00 94.12 86 PHE A O 1
ATOM 701 N N . GLY A 1 87 ? 8.576 4.975 3.252 1.00 94.56 87 GLY A N 1
ATOM 702 C CA . GLY A 1 87 ? 9.282 6.021 2.512 1.00 94.56 87 GLY A CA 1
ATOM 703 C C . GLY A 1 87 ? 10.570 5.518 1.858 1.00 94.56 87 GLY A C 1
ATOM 704 O O . GLY A 1 87 ? 10.805 5.796 0.684 1.00 94.56 87 GLY A O 1
ATOM 705 N N . VAL A 1 88 ? 11.377 4.746 2.591 1.00 94.88 88 VAL A N 1
ATOM 706 C CA . VAL A 1 88 ? 12.598 4.116 2.058 1.00 94.88 88 VAL A CA 1
ATOM 707 C C . VAL A 1 88 ? 12.261 3.088 0.978 1.00 94.88 88 VAL A C 1
ATOM 709 O O . VAL A 1 88 ? 12.929 3.027 -0.049 1.00 94.88 88 VAL A O 1
ATOM 712 N N . GLU A 1 89 ? 11.206 2.302 1.172 1.00 95.19 89 GLU A N 1
ATOM 713 C CA . GLU A 1 89 ? 10.752 1.339 0.167 1.00 95.19 89 GLU A CA 1
ATOM 714 C C . GLU A 1 89 ? 10.348 2.035 -1.141 1.00 95.19 89 GLU A C 1
ATOM 716 O O . GLU A 1 89 ? 10.749 1.609 -2.225 1.00 95.19 89 GLU A O 1
ATOM 721 N N . LEU A 1 90 ? 9.623 3.155 -1.057 1.00 93.38 90 LEU A N 1
ATOM 722 C CA . LEU A 1 90 ? 9.216 3.922 -2.232 1.00 93.38 90 LEU A CA 1
ATOM 723 C C . LEU A 1 90 ? 10.414 4.529 -2.977 1.00 93.38 90 LEU A C 1
ATOM 725 O O . LEU A 1 90 ? 10.446 4.495 -4.209 1.00 93.38 90 LEU A O 1
ATOM 729 N N . THR A 1 91 ? 11.409 5.065 -2.259 1.00 94.19 91 THR A N 1
ATOM 730 C CA . THR A 1 91 ? 12.613 5.619 -2.901 1.00 94.19 91 THR A CA 1
ATOM 731 C C . THR A 1 91 ? 13.442 4.530 -3.565 1.00 94.19 91 THR A C 1
ATOM 733 O O . THR A 1 91 ? 13.871 4.728 -4.701 1.00 94.19 91 THR A O 1
ATOM 736 N N . ILE A 1 92 ? 13.609 3.374 -2.912 1.00 94.12 92 ILE A N 1
ATOM 737 C CA . ILE A 1 92 ? 14.307 2.217 -3.483 1.00 94.12 92 ILE A CA 1
ATOM 738 C C . ILE A 1 92 ? 13.586 1.729 -4.740 1.00 94.12 92 ILE A C 1
ATOM 740 O O . ILE A 1 92 ? 14.230 1.587 -5.773 1.00 94.12 92 ILE A O 1
ATOM 744 N N . ASN A 1 93 ? 12.264 1.545 -4.701 1.00 92.12 93 ASN A N 1
ATOM 745 C CA . ASN A 1 93 ? 11.499 1.076 -5.862 1.00 92.12 93 ASN A CA 1
ATOM 746 C C . ASN A 1 93 ? 11.599 2.024 -7.068 1.00 92.12 93 ASN A C 1
ATOM 748 O O . ASN A 1 93 ? 11.604 1.564 -8.207 1.00 92.12 93 ASN A O 1
ATOM 752 N N . ASN A 1 94 ? 11.731 3.333 -6.834 1.00 90.81 94 ASN A N 1
ATOM 753 C CA . ASN A 1 94 ? 11.903 4.313 -7.907 1.00 90.81 94 ASN A CA 1
ATOM 754 C C . ASN A 1 94 ? 13.303 4.269 -8.549 1.00 90.81 94 ASN A C 1
ATOM 756 O O . ASN A 1 94 ? 13.434 4.480 -9.752 1.00 90.81 94 ASN A O 1
ATOM 760 N N . ILE A 1 95 ? 14.353 3.998 -7.765 1.00 92.12 95 ILE A N 1
ATOM 761 C CA . ILE A 1 95 ? 15.742 3.973 -8.264 1.00 92.12 95 ILE A CA 1
ATOM 762 C C . ILE A 1 95 ? 16.246 2.568 -8.611 1.00 92.12 95 ILE A C 1
ATOM 764 O O . ILE A 1 95 ? 17.307 2.439 -9.215 1.00 92.12 95 ILE A O 1
ATOM 768 N N . ALA A 1 96 ? 15.517 1.514 -8.245 1.00 89.69 96 ALA A N 1
ATOM 769 C CA . ALA A 1 96 ? 15.955 0.133 -8.430 1.00 89.69 96 ALA A CA 1
ATOM 770 C C . ALA A 1 96 ? 16.164 -0.216 -9.909 1.00 89.69 96 ALA A C 1
ATOM 772 O O . ALA A 1 96 ? 17.202 -0.773 -10.262 1.00 89.69 96 ALA A O 1
ATOM 773 N N . ALA A 1 97 ? 15.213 0.152 -10.774 1.00 86.75 97 ALA A N 1
ATOM 774 C CA . ALA A 1 97 ? 15.304 -0.096 -12.212 1.00 86.75 97 ALA A CA 1
ATOM 775 C C . ALA A 1 97 ? 16.517 0.600 -12.867 1.00 86.75 97 ALA A C 1
ATOM 777 O O . ALA A 1 97 ? 17.335 -0.104 -13.462 1.00 86.75 97 ALA A O 1
ATOM 778 N N . PRO A 1 98 ? 16.719 1.930 -12.729 1.00 87.81 98 PRO A N 1
ATOM 779 C CA . PRO A 1 98 ? 17.901 2.576 -13.302 1.00 87.81 98 PRO A CA 1
ATOM 780 C C . PRO A 1 98 ? 19.211 2.087 -12.667 1.00 87.81 98 PRO A C 1
ATOM 782 O O . PRO A 1 98 ? 20.189 1.895 -13.378 1.00 87.81 98 PRO A O 1
ATOM 785 N N . TYR A 1 99 ? 19.239 1.790 -11.363 1.00 88.94 99 TYR A N 1
ATOM 786 C CA . TYR A 1 99 ? 20.430 1.226 -10.715 1.00 88.94 99 TYR A CA 1
ATOM 787 C C . TYR A 1 99 ? 20.843 -0.125 -11.321 1.00 88.94 99 TYR A C 1
ATOM 789 O O . TYR A 1 99 ? 22.028 -0.367 -11.554 1.00 88.94 99 TYR A O 1
ATOM 797 N N . MET A 1 100 ? 19.873 -1.004 -11.597 1.00 87.25 100 MET A N 1
ATOM 798 C CA . MET A 1 100 ? 20.127 -2.297 -12.235 1.00 87.25 100 MET A CA 1
ATOM 799 C C . MET A 1 100 ? 20.648 -2.150 -13.668 1.00 87.25 100 MET A C 1
ATOM 801 O O . MET A 1 100 ? 21.557 -2.883 -14.062 1.00 87.25 100 MET A O 1
ATOM 805 N N . ASN A 1 101 ? 20.130 -1.176 -14.416 1.00 87.81 101 ASN A N 1
ATOM 806 C CA . ASN A 1 101 ? 20.649 -0.827 -15.734 1.00 87.81 101 ASN A CA 1
ATOM 807 C C . ASN A 1 101 ? 22.095 -0.318 -15.661 1.00 87.81 101 ASN A C 1
ATOM 809 O O . ASN A 1 101 ? 22.964 -0.823 -16.365 1.00 87.81 101 ASN A O 1
ATOM 813 N N . ASP A 1 102 ? 22.383 0.619 -14.762 1.00 88.31 102 ASP A N 1
ATOM 814 C CA . ASP A 1 102 ? 23.681 1.297 -14.722 1.00 88.31 102 ASP A CA 1
ATOM 815 C C . ASP A 1 102 ? 24.806 0.421 -14.151 1.00 88.31 102 ASP A C 1
ATOM 817 O O . ASP A 1 102 ? 25.954 0.532 -14.576 1.00 88.31 102 ASP A O 1
ATOM 821 N N . GLN A 1 103 ? 24.505 -0.443 -13.175 1.00 89.12 103 GLN A N 1
ATOM 822 C CA . GLN A 1 103 ? 25.515 -1.297 -12.533 1.00 89.12 103 GLN A CA 1
ATOM 823 C C . GLN A 1 103 ? 25.697 -2.650 -13.220 1.00 89.12 103 GLN A C 1
ATOM 825 O O . GLN A 1 103 ? 26.808 -3.178 -13.235 1.00 89.12 103 GLN A O 1
ATOM 830 N N . PHE A 1 104 ? 24.622 -3.224 -13.766 1.00 87.38 104 PHE A N 1
ATOM 831 C CA . PHE A 1 104 ? 24.637 -4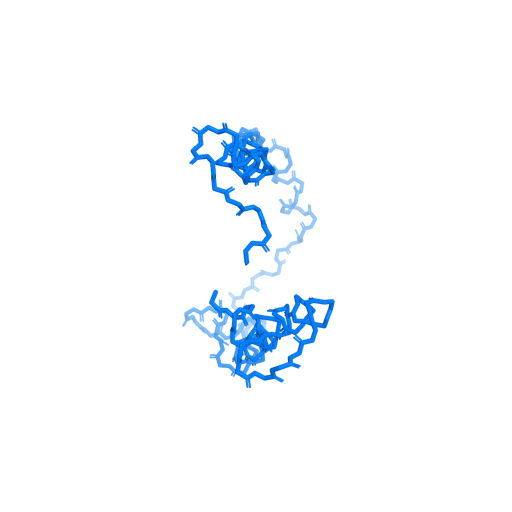.574 -14.337 1.00 87.38 104 PHE A CA 1
ATOM 832 C C . PHE A 1 104 ? 24.362 -4.602 -15.846 1.00 87.38 104 PHE A C 1
ATOM 834 O O . PHE A 1 104 ? 24.388 -5.680 -16.436 1.00 87.38 104 PHE A O 1
ATOM 841 N N . GLY A 1 105 ? 24.127 -3.449 -16.482 1.00 83.00 105 GLY A N 1
ATOM 842 C CA . GLY A 1 105 ? 23.876 -3.354 -17.923 1.00 83.00 105 GLY A CA 1
ATOM 843 C C . GLY A 1 105 ? 22.540 -3.960 -18.359 1.00 83.00 105 GLY A C 1
ATOM 844 O O . GLY A 1 105 ? 22.416 -4.378 -19.508 1.00 83.00 105 GLY A O 1
ATOM 845 N N . LEU A 1 106 ? 21.571 -4.079 -17.445 1.00 83.25 106 LEU A N 1
ATOM 846 C CA . LEU A 1 106 ? 20.243 -4.626 -17.731 1.00 83.25 106 LEU A CA 1
ATOM 847 C C . LEU A 1 106 ? 19.400 -3.605 -18.498 1.00 83.25 106 LEU A C 1
ATOM 849 O O . LEU A 1 106 ? 19.093 -2.547 -17.962 1.00 83.25 106 LEU A O 1
ATOM 853 N N . ASP A 1 107 ? 18.996 -3.945 -19.718 1.00 75.25 107 ASP A N 1
ATOM 854 C CA . ASP A 1 107 ? 18.189 -3.068 -20.563 1.00 75.25 107 ASP A CA 1
ATOM 855 C C . ASP A 1 107 ? 16.808 -2.774 -19.938 1.00 75.25 107 ASP A C 1
ATOM 857 O O . ASP A 1 107 ? 16.130 -3.654 -19.401 1.00 75.25 107 ASP A O 1
ATOM 861 N N . LEU A 1 108 ? 16.402 -1.504 -19.995 1.00 69.06 108 LEU A N 1
ATOM 862 C CA . LEU A 1 108 ? 15.154 -0.993 -19.415 1.00 69.06 108 LEU A CA 1
ATOM 863 C C . LEU A 1 108 ? 13.937 -1.241 -20.318 1.00 69.06 108 LEU A C 1
ATOM 865 O O . LEU A 1 108 ? 12.800 -1.090 -19.866 1.00 69.06 108 LEU A O 1
ATOM 869 N N . THR A 1 109 ? 14.173 -1.572 -21.588 1.00 61.62 109 THR A N 1
ATOM 870 C CA . THR A 1 109 ? 13.153 -1.598 -22.647 1.00 61.62 109 THR A CA 1
ATOM 871 C C . THR A 1 109 ? 13.112 -2.888 -23.464 1.00 61.62 109 THR A C 1
ATOM 873 O O . THR A 1 109 ? 12.552 -2.865 -24.556 1.00 61.62 109 THR A O 1
ATOM 876 N N . THR A 1 110 ? 13.664 -3.998 -22.963 1.00 53.88 110 THR A N 1
ATOM 877 C CA . THR A 1 110 ? 13.626 -5.270 -23.707 1.00 53.88 110 THR A CA 1
ATOM 878 C C . THR A 1 110 ? 12.207 -5.795 -23.894 1.00 53.88 110 THR A C 1
ATOM 880 O O . THR A 1 110 ? 11.459 -5.897 -22.889 1.00 53.88 110 THR A O 1
#

Foldseek 3Di:
DQLCCCCPVVVDDNVVSVVVVVVVVVVVVVVVVVVCVVPPAPDPVGHPVVCVVVVVDDDPDPVVVVVVLVPDPVNVVVVVVVVVVVVVVVVCVVCVLVVCCVVVVDDNRD

Secondary structure (DSSP, 8-state):
-HHHIIIIIS---HHHHHHHHHHHHHHHHHHHHHHHHHH--SSTT--HHHHHHTT-S----HHHHHHHHHH-HHHHHHHHHHHHHHHHHHHHHHHHHHHHHHHH---S--

Organism: NCBI:txid262233

Radius of gyration: 23.15 Å; chains: 1; bounding box: 54×27×55 Å

Sequence (110 aa):
MFFLFFTDVANASDFAAWRWCFFIPGTAHILVGVGVLFFAQDLPDGTYLKLVRKGERVTDNATTVFVNGVKNYRMWILTLTYGYCFGVELTINNIAAPYMNDQFGLDLTT

pLDDT: mean 83.58, std 10.48, range [53.88, 96.19]